Protein AF-A0A9C7V1U7-F1 (afdb_monomer)

Radius of gyration: 25.75 Å; Cα contacts (8 Å, |Δi|>4): 82; chains: 1; bounding box: 47×59×79 Å

InterPro domains:
  IPR006842 Transposase (putative), YhgA-like [PF04754] (19-57)
  IPR010106 Recombination-promoting nuclease RpnA [TIGR01784] (3-147)
  IPR051699 Rpn/YhgA-like nuclease [PTHR34611] (17-148)

pLDDT: mean 78.49, std 13.1, range [37.12, 94.0]

Solvent-accessible surface area (backbone atoms only — not comparable to full-atom values): 8966 Å² total; per-residue (Å²): 142,81,89,80,80,76,80,77,72,78,76,79,78,58,70,70,60,56,54,52,52,55,49,52,52,53,52,56,52,33,72,74,68,59,49,65,67,81,42,40,69,58,51,47,50,46,55,72,77,64,64,86,52,66,69,60,55,48,53,50,50,53,48,46,61,75,74,37,59,62,90,52,45,63,58,43,54,50,54,38,31,68,76,38,62,94,47,26,68,63,52,51,54,50,53,50,51,51,52,51,51,52,51,51,50,52,52,53,51,50,50,52,49,50,54,51,52,49,40,51,52,49,44,53,52,40,47,75,71,68,47,54,66,74,58,41,34,69,74,57,69,48,54,70,65,63,54,57,77,66,55,132

Mean predicted aligned error: 11.74 Å

Sequence (152 aa):
MRYRRTYLSPAPLRKDSISRIALLELMQKHIRDRDLMGLVDRLVTLLITGTDNDSQLHTLFNYLVQYGDAPRFSDFIHDVARRVPHHKEKLMTIAERLRQEGHNTGLQEGRQKGTKEEALRIARMMLKSGIECDKVLVITGLSLDEIMANSP

Secondary structure (DSSP, 8-state):
--------PPPPPPHHHHHHHHHHHHHHHHHHH--SGGGHHHHHHHHHHH---HHHHHHHHHHHHHHS-HHHHHHHHHHHHHH-GGGHHHHHHHHHHHHHHHHHHHHHHHHHHHHHHHHHHHHHHHHHTT--HHHHHHHH---HHHHHTT--

Nearest PDB structures (foldseek):
  5lfl-assembly6_F  TM=3.281E-01  e=2.285E+00  Solidesulfovibrio magneticus RS-1
  5lfm-assembly6_F  TM=3.324E-01  e=2.285E+00  Solidesulfovibrio magneticus RS-1
  3ks2-assembly1_A  TM=3.778E-01  e=4.521E+00  Shigella flexneri
  3rkv-assembly1_A  TM=3.378E-01  e=3.477E+00  Caenorhabditis elegans

Organism: Citrobacter amalonaticus (NCBI:txid35703)

Structure (mmCIF, N/CA/C/O backbone):
data_AF-A0A9C7V1U7-F1
#
_entry.id   AF-A0A9C7V1U7-F1
#
loop_
_atom_site.group_PDB
_atom_site.id
_atom_site.type_symbol
_atom_site.label_atom_id
_atom_site.label_alt_id
_atom_site.label_comp_id
_atom_site.label_asym_id
_atom_site.label_entity_id
_atom_site.label_seq_id
_atom_site.pdbx_PDB_ins_code
_atom_site.Cartn_x
_atom_site.Cartn_y
_atom_site.Cartn_z
_atom_site.occupancy
_atom_site.B_iso_or_equiv
_atom_site.auth_seq_id
_atom_site.auth_comp_id
_atom_site.auth_asym_id
_atom_site.auth_atom_id
_atom_site.pdbx_PDB_model_num
ATOM 1 N N . MET A 1 1 ? 9.319 49.025 -44.492 1.00 42.09 1 MET A N 1
ATOM 2 C CA . MET A 1 1 ? 8.495 47.976 -43.850 1.00 42.09 1 MET A CA 1
ATOM 3 C C . MET A 1 1 ? 9.053 46.598 -44.205 1.00 42.09 1 MET A C 1
ATOM 5 O O . MET A 1 1 ? 8.990 46.218 -45.363 1.00 42.09 1 MET A O 1
ATOM 9 N N . ARG A 1 2 ? 9.643 45.864 -43.251 1.00 39.34 2 ARG A N 1
ATOM 10 C CA . ARG A 1 2 ? 9.938 44.423 -43.383 1.00 39.34 2 ARG A CA 1
ATOM 11 C C . ARG A 1 2 ? 9.553 43.748 -42.069 1.00 39.34 2 ARG A C 1
ATOM 13 O O . ARG A 1 2 ? 10.206 43.972 -41.056 1.00 39.34 2 ARG A O 1
ATOM 20 N N . TYR A 1 3 ? 8.482 42.961 -42.089 1.00 37.12 3 TYR A N 1
ATOM 21 C CA . TYR A 1 3 ? 8.086 42.123 -40.961 1.00 37.12 3 TYR A CA 1
ATOM 22 C C . TYR A 1 3 ? 9.085 40.968 -40.830 1.00 37.12 3 TYR A C 1
ATOM 24 O O . TYR A 1 3 ? 9.111 40.061 -41.659 1.00 37.12 3 TYR A O 1
ATOM 32 N N . ARG A 1 4 ? 9.928 41.001 -39.792 1.00 44.34 4 ARG A N 1
ATOM 33 C CA . ARG A 1 4 ? 10.729 39.844 -39.380 1.00 44.34 4 ARG A CA 1
ATOM 34 C C . ARG A 1 4 ? 9.827 38.966 -38.515 1.00 44.34 4 ARG A C 1
ATOM 36 O O . ARG A 1 4 ? 9.562 39.287 -37.363 1.00 44.34 4 ARG A O 1
ATOM 43 N N . ARG A 1 5 ? 9.317 37.882 -39.095 1.00 49.22 5 ARG A N 1
ATOM 44 C CA . ARG A 1 5 ? 8.615 36.823 -38.366 1.00 49.22 5 ARG A CA 1
ATOM 45 C C . ARG A 1 5 ? 9.669 36.060 -37.563 1.00 49.22 5 ARG A C 1
ATOM 47 O O . ARG A 1 5 ? 10.417 35.263 -38.121 1.00 49.22 5 ARG A O 1
ATOM 54 N N . THR A 1 6 ? 9.808 36.381 -36.282 1.00 52.22 6 THR A N 1
ATOM 55 C CA . THR A 1 6 ? 10.613 35.597 -35.347 1.00 52.22 6 THR A CA 1
ATOM 56 C C . THR A 1 6 ? 9.905 34.267 -35.126 1.00 52.22 6 THR A C 1
ATOM 58 O O . THR A 1 6 ? 8.822 34.209 -34.549 1.00 52.22 6 THR A O 1
ATOM 61 N N . TYR A 1 7 ? 10.499 33.188 -35.632 1.00 45.41 7 TYR A N 1
ATOM 62 C CA . TYR A 1 7 ? 10.132 31.844 -35.214 1.00 45.41 7 TYR A CA 1
ATOM 63 C C . TYR A 1 7 ? 10.525 31.710 -33.743 1.00 45.41 7 TYR A C 1
ATOM 65 O O . TYR A 1 7 ? 11.705 31.654 -33.404 1.00 45.41 7 TYR A O 1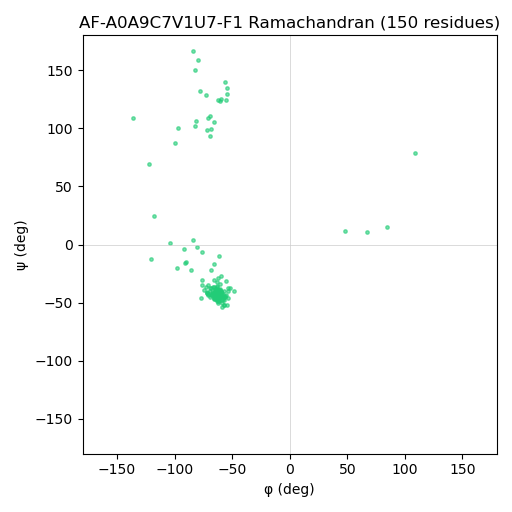
ATOM 73 N N . LEU A 1 8 ? 9.525 31.733 -32.867 1.00 48.19 8 LEU A N 1
ATOM 74 C CA . LEU A 1 8 ? 9.674 31.314 -31.484 1.00 48.19 8 LEU A CA 1
ATOM 75 C C . LEU A 1 8 ? 9.898 29.796 -31.521 1.00 48.19 8 LEU A C 1
ATOM 77 O O . LEU A 1 8 ? 8.948 29.040 -31.720 1.00 48.19 8 LEU A O 1
ATOM 81 N N . SER A 1 9 ? 11.152 29.347 -31.413 1.00 45.31 9 SER A N 1
ATOM 82 C CA . SER A 1 9 ? 11.439 27.930 -31.170 1.00 45.31 9 SER A CA 1
ATOM 83 C C . SER A 1 9 ? 10.667 27.488 -29.923 1.00 45.31 9 SER A C 1
ATOM 85 O O . SER A 1 9 ? 10.763 28.176 -28.901 1.00 45.31 9 SER A O 1
ATOM 87 N N . PRO A 1 10 ? 9.906 26.379 -29.962 1.00 50.72 10 PRO A N 1
ATOM 88 C CA . PRO A 1 10 ? 9.269 25.864 -28.761 1.00 50.72 10 PRO A CA 1
ATOM 89 C C . PRO A 1 10 ? 10.362 25.532 -27.741 1.00 50.72 10 PRO A C 1
ATOM 91 O O . PRO A 1 10 ? 11.318 24.817 -28.049 1.00 50.72 10 PRO A O 1
ATOM 94 N N . ALA A 1 11 ? 10.248 26.107 -26.542 1.00 57.00 11 ALA A N 1
ATOM 95 C CA . ALA A 1 11 ? 11.149 25.815 -25.436 1.00 57.00 11 ALA A CA 1
ATOM 96 C C . ALA A 1 11 ? 11.177 24.292 -25.196 1.00 57.00 11 ALA A C 1
ATOM 98 O O . ALA A 1 11 ? 10.109 23.670 -25.200 1.00 57.00 11 ALA A O 1
ATOM 99 N N . PRO A 1 12 ? 12.356 23.670 -25.005 1.00 57.03 12 PRO A N 1
ATOM 100 C CA . PRO A 1 12 ? 12.429 22.238 -24.768 1.00 57.03 12 PRO A CA 1
ATOM 101 C C . PRO A 1 12 ? 11.647 21.908 -23.497 1.00 57.03 12 PRO A C 1
ATOM 103 O O . PRO A 1 12 ? 11.900 22.469 -22.428 1.00 57.03 12 PRO A O 1
ATOM 106 N N . LEU A 1 13 ? 10.668 21.011 -23.630 1.00 59.47 13 LEU A N 1
ATOM 107 C CA . LEU A 1 13 ? 9.942 20.466 -22.492 1.00 59.47 13 LEU A CA 1
ATOM 108 C C . LEU A 1 13 ? 10.959 19.870 -21.518 1.00 59.47 13 LEU A C 1
ATOM 110 O O . LEU A 1 13 ? 11.803 19.051 -21.885 1.00 59.47 13 LEU A O 1
ATOM 114 N N . ARG A 1 14 ? 10.893 20.339 -20.277 1.00 65.50 14 ARG A N 1
ATOM 115 C CA . ARG A 1 14 ? 11.816 19.977 -19.208 1.00 65.50 14 ARG A CA 1
ATOM 116 C C . ARG A 1 14 ? 11.683 18.458 -18.947 1.00 65.50 14 ARG A C 1
ATOM 118 O O . ARG A 1 14 ? 10.570 17.958 -18.768 1.00 65.50 14 ARG A O 1
ATOM 125 N N . LYS A 1 15 ? 12.792 17.706 -19.030 1.00 61.38 15 LYS A N 1
ATOM 126 C CA . LYS A 1 15 ? 12.835 16.220 -19.051 1.00 61.38 15 LYS A CA 1
ATOM 127 C C . LYS A 1 15 ? 12.131 15.577 -17.838 1.00 61.38 15 LYS A C 1
ATOM 129 O O . LYS A 1 15 ? 11.494 14.535 -17.954 1.00 61.38 15 LYS A O 1
ATOM 134 N N . ASP A 1 16 ? 12.159 16.265 -16.704 1.00 60.47 16 ASP A N 1
ATOM 135 C CA . ASP A 1 16 ? 11.466 15.971 -15.446 1.00 60.47 16 ASP A CA 1
ATOM 136 C C . ASP A 1 16 ? 9.932 15.934 -15.560 1.00 60.47 16 ASP A C 1
ATOM 138 O O . ASP A 1 16 ? 9.279 15.131 -14.888 1.00 60.47 16 ASP A O 1
ATOM 142 N N . SER A 1 17 ? 9.343 16.764 -16.425 1.00 63.75 17 SER A N 1
ATOM 143 C CA . SER A 1 17 ? 7.889 16.799 -16.633 1.00 63.75 17 SER A CA 1
ATOM 144 C C . SER A 1 17 ? 7.399 15.566 -17.396 1.00 63.75 17 SER A C 1
ATOM 146 O O . SER A 1 17 ? 6.347 15.016 -17.075 1.00 63.75 17 SER A O 1
ATOM 148 N N . ILE A 1 18 ? 8.191 15.084 -18.356 1.00 66.94 18 ILE A N 1
ATOM 149 C CA . ILE A 1 18 ? 7.876 13.892 -19.156 1.00 66.94 18 ILE A CA 1
ATOM 150 C C . ILE A 1 18 ? 7.954 12.634 -18.282 1.00 66.94 18 ILE A C 1
ATOM 152 O O . ILE A 1 18 ? 7.027 11.823 -18.291 1.00 66.94 18 ILE A O 1
ATOM 156 N N . SER A 1 19 ? 8.998 12.509 -17.455 1.00 70.25 19 SER A N 1
ATOM 157 C CA . SER A 1 19 ? 9.154 11.384 -16.521 1.00 70.25 19 SER A CA 1
ATOM 158 C C . SER A 1 19 ? 8.013 11.305 -15.506 1.00 70.25 19 SER A C 1
ATOM 160 O O . SER A 1 19 ? 7.512 10.220 -15.212 1.00 70.25 19 SER A O 1
ATOM 162 N N . ARG A 1 20 ? 7.536 12.455 -15.012 1.00 73.12 20 ARG A N 1
ATOM 163 C CA . ARG A 1 20 ? 6.394 12.515 -14.091 1.00 73.12 20 ARG A CA 1
ATOM 164 C C . ARG A 1 20 ? 5.093 12.046 -14.745 1.00 73.12 20 ARG A C 1
ATOM 166 O O . ARG A 1 20 ? 4.332 11.316 -14.117 1.00 73.12 20 ARG A O 1
ATOM 173 N N . ILE A 1 21 ? 4.839 12.452 -15.989 1.00 79.25 21 ILE A N 1
ATOM 174 C CA . ILE A 1 21 ? 3.646 12.031 -16.739 1.00 79.25 21 ILE A CA 1
ATOM 175 C C . ILE A 1 21 ? 3.690 10.523 -16.997 1.00 79.25 21 ILE A C 1
ATOM 177 O O . ILE A 1 21 ? 2.708 9.833 -16.734 1.00 79.25 21 ILE A O 1
ATOM 181 N N . ALA A 1 22 ? 4.837 9.995 -17.428 1.00 78.94 22 ALA A N 1
ATOM 182 C CA . ALA A 1 22 ? 4.990 8.566 -17.678 1.00 78.94 22 ALA A CA 1
ATOM 183 C C . ALA A 1 22 ? 4.824 7.721 -16.404 1.00 78.94 22 ALA A C 1
ATOM 185 O O . ALA A 1 22 ? 4.244 6.636 -16.451 1.00 78.94 22 ALA A O 1
ATOM 186 N N . LEU A 1 23 ? 5.286 8.236 -15.260 1.00 76.69 23 LEU A N 1
ATOM 187 C CA . LEU A 1 23 ? 5.090 7.608 -13.959 1.00 76.69 23 LEU A CA 1
ATOM 188 C C . LEU A 1 23 ? 3.607 7.556 -13.561 1.00 76.69 23 LEU A C 1
ATOM 190 O O . LEU A 1 23 ? 3.112 6.510 -13.145 1.00 76.69 23 LEU A O 1
ATOM 194 N N . LEU A 1 24 ? 2.889 8.669 -13.714 1.00 76.69 24 LEU A N 1
ATOM 195 C CA . LEU A 1 24 ? 1.457 8.720 -13.421 1.00 76.69 24 LEU A CA 1
ATOM 196 C C . LEU A 1 24 ? 0.665 7.777 -14.323 1.00 76.69 24 LEU A C 1
ATOM 198 O O . LEU A 1 24 ? -0.232 7.086 -13.850 1.00 76.69 24 LEU A O 1
ATOM 202 N N . GLU A 1 25 ? 1.018 7.705 -15.603 1.00 81.12 25 GLU A N 1
ATOM 203 C CA . GLU A 1 25 ? 0.385 6.779 -16.537 1.00 81.12 25 GLU A CA 1
ATOM 204 C C . GLU A 1 25 ? 0.642 5.314 -16.146 1.00 81.12 25 GLU A C 1
ATOM 206 O O . GLU A 1 25 ? -0.259 4.478 -16.212 1.00 81.12 25 GLU A O 1
ATOM 211 N N . LEU A 1 26 ? 1.858 5.007 -15.682 1.00 80.31 26 LEU A N 1
ATOM 212 C CA . LEU A 1 26 ? 2.226 3.686 -15.176 1.00 80.31 26 LEU A CA 1
ATOM 213 C C . LEU A 1 26 ? 1.385 3.309 -13.945 1.00 80.31 26 LEU A C 1
ATOM 215 O O . LEU A 1 26 ? 0.819 2.216 -13.909 1.00 80.31 26 LEU A O 1
ATOM 219 N N . MET A 1 27 ? 1.234 4.224 -12.983 1.00 78.00 27 MET A N 1
ATOM 220 C CA . MET A 1 27 ? 0.392 4.016 -11.798 1.00 78.00 27 MET A CA 1
ATOM 221 C C . MET A 1 27 ? -1.085 3.838 -12.174 1.00 78.00 27 MET A C 1
ATOM 223 O O . MET A 1 27 ? -1.731 2.899 -11.720 1.00 78.00 27 MET A O 1
ATOM 227 N N . GLN A 1 28 ? -1.623 4.700 -13.039 1.00 75.25 28 GLN A N 1
ATOM 228 C CA . GLN A 1 28 ? -3.028 4.647 -13.456 1.00 75.25 28 GLN A CA 1
ATOM 229 C C . GLN A 1 28 ? -3.373 3.361 -14.212 1.00 75.25 28 GLN A C 1
ATOM 231 O O . GLN A 1 28 ? -4.448 2.799 -14.000 1.00 75.25 28 GLN A O 1
ATOM 236 N N . LYS A 1 29 ? -2.467 2.863 -15.062 1.00 77.19 29 LYS A N 1
ATOM 237 C CA . LYS A 1 29 ? -2.648 1.571 -15.733 1.00 77.19 29 LYS A CA 1
ATOM 238 C C . LYS A 1 29 ? -2.680 0.422 -14.721 1.00 77.19 29 LYS A C 1
ATOM 240 O O . LYS A 1 29 ? -3.550 -0.440 -14.805 1.00 77.19 29 LYS A O 1
ATOM 245 N N . HIS A 1 30 ? -1.795 0.452 -13.724 1.00 75.25 30 HIS A N 1
ATOM 246 C CA . HIS A 1 30 ? -1.781 -0.558 -12.668 1.00 75.25 30 HIS A CA 1
ATOM 247 C C . HIS A 1 30 ? -3.057 -0.561 -11.818 1.00 75.25 30 HIS A C 1
ATOM 249 O O . HIS A 1 30 ? -3.534 -1.634 -11.474 1.00 75.25 30 HIS A O 1
ATOM 255 N N . ILE A 1 31 ? -3.662 0.599 -11.527 1.00 70.19 31 ILE A N 1
ATOM 256 C CA . ILE A 1 31 ? -4.951 0.658 -10.803 1.00 70.19 31 ILE A CA 1
ATOM 257 C C . ILE A 1 31 ? -6.014 -0.201 -11.492 1.00 70.19 31 ILE A C 1
ATOM 259 O O . ILE A 1 31 ? -6.811 -0.858 -10.821 1.00 70.19 31 ILE A O 1
ATOM 263 N N . ARG A 1 32 ? -6.037 -0.175 -12.829 1.00 68.69 32 ARG A N 1
ATOM 264 C CA . ARG A 1 32 ? -7.051 -0.849 -13.639 1.00 68.69 32 ARG A CA 1
ATOM 265 C C . ARG A 1 32 ? -6.812 -2.352 -13.741 1.00 68.69 32 ARG A C 1
ATOM 267 O O . ARG A 1 32 ? -7.753 -3.114 -13.554 1.00 68.69 32 ARG A O 1
ATOM 274 N N . ASP A 1 33 ? -5.573 -2.755 -14.006 1.00 70.62 33 ASP A N 1
ATOM 275 C CA . ASP A 1 33 ? -5.258 -4.152 -14.328 1.00 70.62 33 ASP A CA 1
ATOM 276 C C . ASP A 1 33 ? -4.744 -4.939 -13.108 1.00 70.62 33 ASP A C 1
ATOM 278 O O . ASP A 1 33 ? -4.760 -6.166 -13.113 1.00 70.62 33 ASP A O 1
ATOM 282 N N . ARG A 1 34 ? -4.251 -4.239 -12.072 1.00 72.12 34 ARG A N 1
ATOM 283 C CA . ARG A 1 34 ? -3.526 -4.757 -10.890 1.00 72.12 34 ARG A CA 1
ATOM 284 C C . ARG A 1 34 ? -2.388 -5.735 -11.198 1.00 72.12 34 ARG A C 1
ATOM 286 O O . ARG A 1 34 ? -1.825 -6.339 -10.289 1.00 72.12 34 ARG A O 1
ATOM 293 N N . ASP A 1 35 ? -1.985 -5.858 -12.459 1.00 77.56 35 ASP A N 1
ATOM 294 C CA . ASP A 1 35 ? -0.860 -6.693 -12.841 1.00 77.56 35 ASP A CA 1
ATOM 295 C C . ASP A 1 35 ? 0.447 -5.941 -12.604 1.00 77.56 35 ASP A C 1
ATOM 297 O O . ASP A 1 35 ? 0.795 -4.989 -13.306 1.00 77.56 35 ASP A O 1
ATOM 301 N N . LEU A 1 36 ? 1.157 -6.359 -11.560 1.00 77.31 36 LEU A N 1
ATOM 302 C CA . LEU A 1 36 ? 2.443 -5.792 -11.181 1.00 77.31 36 LEU A CA 1
ATOM 303 C C . LEU A 1 36 ? 3.547 -6.176 -12.178 1.00 77.31 36 LEU A C 1
ATOM 305 O O . LEU A 1 36 ? 4.419 -5.363 -12.480 1.00 77.31 36 LEU A O 1
ATOM 309 N N . MET A 1 37 ? 3.496 -7.387 -12.739 1.00 83.00 37 MET A N 1
ATOM 310 C CA . MET A 1 37 ? 4.559 -7.870 -13.626 1.00 83.00 37 MET A CA 1
ATOM 311 C C . MET A 1 37 ? 4.491 -7.239 -15.016 1.00 83.00 37 MET A C 1
ATOM 313 O O . MET A 1 37 ? 5.536 -6.957 -15.602 1.00 83.00 37 MET A O 1
ATOM 317 N N . GLY A 1 38 ? 3.296 -6.888 -15.497 1.00 80.38 38 GLY A N 1
ATOM 318 C CA . GLY A 1 38 ? 3.110 -6.087 -16.709 1.00 80.38 38 GLY A CA 1
ATOM 319 C C . GLY A 1 38 ? 3.720 -4.677 -16.652 1.00 80.38 38 GLY A C 1
ATOM 320 O O . GLY A 1 38 ? 3.801 -4.003 -17.680 1.00 80.38 38 GLY A O 1
ATOM 321 N N . LEU A 1 39 ? 4.180 -4.212 -15.482 1.00 81.38 39 LEU A N 1
ATOM 322 C CA . LEU A 1 39 ? 4.862 -2.921 -15.334 1.00 81.38 39 LEU A CA 1
ATOM 323 C C . LEU A 1 39 ? 6.384 -3.003 -15.499 1.00 81.38 39 LEU A C 1
ATOM 325 O O . LEU A 1 39 ? 7.014 -1.959 -15.679 1.00 81.38 39 LEU A O 1
ATOM 329 N N . VAL A 1 40 ? 6.980 -4.202 -15.443 1.00 83.88 40 VAL A N 1
ATOM 330 C CA . VAL A 1 40 ? 8.444 -4.382 -15.424 1.0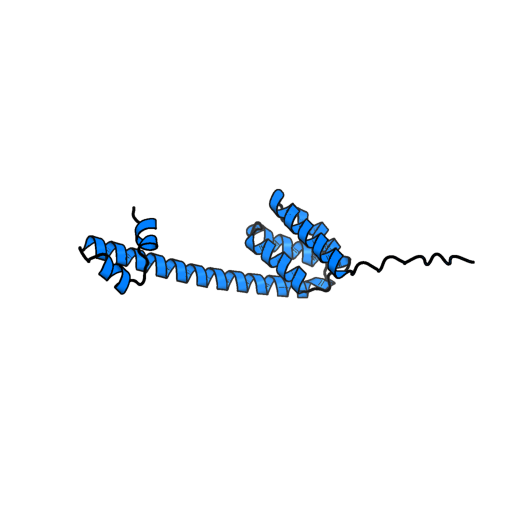0 83.88 40 VAL A CA 1
ATOM 331 C C . VAL A 1 40 ? 9.093 -3.742 -16.650 1.00 83.88 40 VAL A C 1
ATOM 333 O O . VAL A 1 40 ? 9.986 -2.910 -16.503 1.00 83.88 40 VAL A O 1
ATOM 336 N N . ASP A 1 41 ? 8.614 -4.064 -17.854 1.00 84.38 41 ASP A N 1
ATOM 337 C CA . ASP A 1 41 ? 9.185 -3.560 -19.114 1.00 84.38 41 ASP A CA 1
ATOM 338 C C . ASP A 1 41 ? 9.143 -2.031 -19.192 1.00 84.38 41 ASP A C 1
ATOM 340 O O . ASP A 1 41 ? 10.094 -1.369 -19.625 1.00 84.38 41 ASP A O 1
ATOM 344 N N . ARG A 1 42 ? 8.036 -1.450 -18.723 1.00 79.50 42 ARG A N 1
ATOM 345 C CA . ARG A 1 42 ? 7.815 -0.008 -18.756 1.00 79.50 42 ARG A CA 1
ATOM 346 C C . ARG A 1 42 ? 8.699 0.716 -17.748 1.00 79.50 42 ARG A C 1
ATOM 348 O O . ARG A 1 42 ? 9.282 1.745 -18.084 1.00 79.50 42 ARG A O 1
ATOM 355 N N . LEU A 1 43 ? 8.841 0.167 -16.542 1.00 80.81 43 LEU A N 1
ATOM 356 C CA . LEU A 1 43 ? 9.725 0.724 -15.525 1.00 80.81 43 LEU A CA 1
ATOM 357 C C . LEU A 1 43 ? 11.199 0.619 -15.938 1.00 80.81 43 LEU A C 1
ATOM 359 O O . LEU A 1 43 ? 11.936 1.590 -15.800 1.00 80.81 43 LEU A O 1
ATOM 363 N N . VAL A 1 44 ? 11.618 -0.512 -16.510 1.00 84.56 44 VAL A N 1
ATOM 364 C CA . VAL A 1 44 ? 12.969 -0.691 -17.069 1.00 84.56 44 VAL A CA 1
ATOM 365 C C . VAL A 1 44 ? 13.254 0.359 -18.143 1.00 84.56 44 VAL A C 1
ATOM 367 O O . VAL A 1 44 ? 14.297 1.007 -18.106 1.00 84.56 44 VAL A O 1
ATOM 370 N N . THR A 1 45 ? 12.303 0.593 -19.050 1.00 83.75 45 THR A N 1
ATOM 371 C CA . THR A 1 45 ? 12.429 1.622 -20.092 1.00 83.75 45 THR A CA 1
ATOM 372 C C . THR A 1 45 ? 12.599 3.019 -19.489 1.00 83.75 45 THR A C 1
ATOM 374 O O . THR A 1 45 ? 13.462 3.778 -19.930 1.00 83.75 45 THR A O 1
ATOM 377 N N . LEU A 1 46 ? 11.827 3.363 -18.454 1.00 80.00 46 LEU A N 1
ATOM 378 C CA . LEU A 1 46 ? 11.954 4.651 -17.763 1.00 80.00 46 LEU A CA 1
ATOM 379 C C . LEU A 1 46 ? 13.315 4.806 -17.077 1.00 80.00 46 LEU A C 1
ATOM 381 O O . LEU A 1 46 ? 13.966 5.837 -17.229 1.00 80.00 46 LEU A O 1
ATOM 385 N N . LEU A 1 47 ? 13.778 3.761 -16.393 1.00 79.06 47 LEU A N 1
ATOM 386 C CA . LEU A 1 47 ? 15.075 3.759 -15.720 1.00 79.06 47 LEU A CA 1
ATOM 387 C C . LEU A 1 47 ? 16.226 3.953 -16.720 1.00 79.06 47 LEU A C 1
ATOM 389 O O . LEU A 1 47 ? 17.105 4.776 -16.480 1.00 79.06 47 LEU A O 1
ATOM 393 N N . ILE A 1 48 ? 16.181 3.274 -17.873 1.00 80.19 48 ILE A N 1
ATOM 394 C CA . ILE A 1 48 ? 17.206 3.383 -18.928 1.00 80.19 48 ILE A CA 1
ATOM 395 C C . ILE A 1 48 ? 17.177 4.754 -19.622 1.00 80.19 48 ILE A C 1
ATOM 397 O O . ILE A 1 48 ? 18.227 5.317 -19.924 1.00 80.19 48 ILE A O 1
ATOM 401 N N . THR A 1 49 ? 15.990 5.312 -19.886 1.00 76.19 49 THR A N 1
ATOM 402 C CA . THR A 1 49 ? 15.834 6.598 -20.607 1.00 76.19 49 THR A CA 1
ATOM 403 C C . THR A 1 49 ? 16.159 7.834 -19.748 1.00 76.19 49 THR A C 1
ATOM 405 O O . THR A 1 49 ? 16.302 8.953 -20.263 1.00 76.19 49 THR A O 1
ATOM 408 N N . GLY A 1 50 ? 16.397 7.621 -18.452 1.00 65.25 50 GLY A N 1
ATOM 409 C CA . GLY A 1 50 ? 16.976 8.591 -17.531 1.00 65.25 50 GLY A CA 1
ATOM 410 C C . GLY A 1 50 ? 15.960 9.124 -16.534 1.00 65.25 50 GLY A C 1
ATOM 411 O O . GLY A 1 50 ? 15.471 10.244 -16.680 1.00 65.25 50 GLY A O 1
ATOM 412 N N . THR A 1 51 ? 15.682 8.324 -15.504 1.00 59.19 51 THR A N 1
ATOM 413 C CA . THR A 1 51 ? 15.087 8.790 -14.246 1.00 59.19 51 THR A CA 1
ATOM 414 C C . THR A 1 51 ? 16.185 8.949 -13.199 1.00 59.19 51 THR A C 1
ATOM 416 O O . THR A 1 51 ? 16.484 8.049 -12.414 1.00 59.19 51 THR A O 1
ATOM 419 N N . ASP A 1 52 ? 16.800 10.117 -13.187 1.00 61.25 52 ASP A N 1
ATOM 420 C CA . ASP A 1 52 ? 17.793 10.541 -12.205 1.00 61.25 52 ASP A CA 1
ATOM 421 C C . ASP A 1 52 ? 17.151 11.038 -10.892 1.00 61.25 52 ASP A C 1
ATOM 423 O O . ASP A 1 52 ? 17.857 11.318 -9.929 1.00 61.25 52 ASP A O 1
ATOM 427 N N . ASN A 1 53 ? 15.814 11.067 -10.798 1.00 68.19 53 ASN A N 1
ATOM 428 C CA . ASN A 1 53 ? 15.102 11.564 -9.620 1.00 68.19 53 ASN A CA 1
ATOM 429 C C . ASN A 1 53 ? 14.665 10.451 -8.645 1.00 68.19 53 ASN A C 1
ATOM 431 O O . ASN A 1 53 ? 13.624 9.811 -8.812 1.00 68.19 53 ASN A O 1
ATOM 435 N N . ASP A 1 54 ? 15.437 10.285 -7.573 1.00 69.69 54 ASP A N 1
ATOM 436 C CA . ASP A 1 54 ? 15.218 9.341 -6.467 1.00 69.69 54 ASP A CA 1
ATOM 437 C C . ASP A 1 54 ? 13.832 9.474 -5.836 1.00 69.69 54 ASP A C 1
ATOM 439 O O . ASP A 1 54 ? 13.214 8.468 -5.493 1.00 69.69 54 ASP A O 1
ATOM 443 N N . SER A 1 55 ? 13.316 10.701 -5.719 1.00 71.44 55 SER A N 1
ATOM 444 C CA . SER A 1 55 ?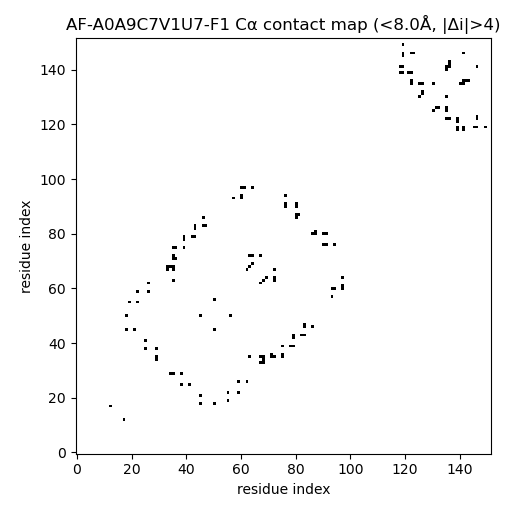 12.006 10.949 -5.108 1.00 71.44 55 SER A CA 1
ATOM 445 C C . SER A 1 55 ? 10.862 10.351 -5.928 1.00 71.44 55 SER A C 1
ATOM 447 O O . SER A 1 55 ? 9.928 9.795 -5.361 1.00 71.44 55 SER A O 1
ATOM 449 N N . GLN A 1 56 ? 10.958 10.388 -7.261 1.00 72.19 56 GLN A N 1
ATOM 450 C CA . GLN A 1 56 ? 9.933 9.841 -8.153 1.00 72.19 56 GLN A CA 1
ATOM 451 C C . GLN A 1 56 ? 9.918 8.314 -8.117 1.00 72.19 56 GLN A C 1
ATOM 453 O O . GLN A 1 56 ? 8.846 7.715 -8.041 1.00 72.19 56 GLN A O 1
ATOM 458 N N . LEU A 1 57 ? 11.098 7.686 -8.116 1.00 75.94 57 LEU A N 1
ATOM 459 C CA . LEU A 1 57 ? 11.212 6.239 -7.936 1.00 75.94 57 LEU A CA 1
ATOM 460 C C . LEU A 1 57 ? 10.692 5.828 -6.559 1.00 75.94 57 LEU A C 1
ATOM 462 O O . LEU A 1 57 ? 9.897 4.900 -6.463 1.00 75.94 57 LEU A O 1
ATOM 466 N N . HIS A 1 58 ? 11.064 6.559 -5.508 1.00 77.12 58 HIS A N 1
ATOM 467 C CA . HIS A 1 58 ? 10.563 6.309 -4.163 1.00 77.12 58 HIS A CA 1
ATOM 468 C C . HIS A 1 58 ? 9.033 6.376 -4.101 1.00 77.12 58 HIS A C 1
ATOM 470 O O . HIS A 1 58 ? 8.417 5.453 -3.584 1.00 77.12 58 HIS A O 1
ATOM 476 N N . THR A 1 59 ? 8.405 7.413 -4.672 1.00 78.31 59 THR A N 1
ATOM 477 C CA . THR A 1 59 ? 6.939 7.539 -4.740 1.00 78.31 59 THR A CA 1
ATOM 478 C C . THR A 1 59 ? 6.292 6.403 -5.528 1.00 78.31 59 THR A C 1
ATOM 480 O O . THR A 1 59 ? 5.277 5.872 -5.080 1.00 78.31 59 THR A O 1
ATOM 483 N N . LEU A 1 60 ? 6.873 5.998 -6.664 1.00 76.62 60 LEU A N 1
ATOM 484 C CA . LEU A 1 60 ? 6.376 4.857 -7.434 1.00 76.62 60 LEU A CA 1
ATOM 485 C C . LEU A 1 60 ? 6.368 3.588 -6.589 1.00 76.62 60 LEU A C 1
ATOM 487 O O . LEU A 1 60 ? 5.354 2.905 -6.495 1.00 76.62 60 LEU A O 1
ATOM 491 N N . PHE A 1 61 ? 7.508 3.258 -5.992 1.00 77.06 61 PHE A N 1
ATOM 492 C CA . PHE A 1 61 ? 7.632 2.021 -5.246 1.00 77.06 61 PHE A CA 1
ATOM 493 C C . PHE A 1 61 ? 6.783 2.046 -3.974 1.00 77.06 61 PHE A C 1
ATOM 495 O O . PHE A 1 61 ? 6.142 1.045 -3.683 1.00 77.06 61 PHE A O 1
ATOM 502 N N . ASN A 1 62 ? 6.681 3.187 -3.283 1.00 77.06 62 ASN A N 1
ATOM 503 C CA . ASN A 1 62 ? 5.755 3.348 -2.158 1.00 77.06 62 ASN A CA 1
ATOM 504 C C . ASN A 1 62 ? 4.310 3.049 -2.567 1.00 77.06 62 ASN A C 1
ATOM 506 O O . ASN A 1 62 ? 3.597 2.319 -1.883 1.00 77.06 62 ASN A O 1
ATOM 510 N N . TYR A 1 63 ? 3.895 3.559 -3.724 1.00 77.31 63 TYR A N 1
ATOM 511 C CA . TYR A 1 63 ? 2.584 3.265 -4.277 1.00 77.31 63 TYR A CA 1
ATOM 512 C C . TYR A 1 63 ? 2.409 1.773 -4.616 1.00 77.31 63 TYR A C 1
ATOM 514 O O . TYR A 1 63 ? 1.396 1.180 -4.259 1.00 77.31 63 TYR A O 1
ATOM 522 N N . LEU A 1 64 ? 3.398 1.139 -5.252 1.00 72.81 64 LEU A N 1
ATOM 523 C CA . LEU A 1 64 ? 3.337 -0.291 -5.580 1.00 72.81 64 LEU A CA 1
ATOM 524 C C . LEU A 1 64 ? 3.343 -1.191 -4.335 1.00 72.81 64 LEU A C 1
ATOM 526 O O . LEU A 1 64 ? 2.733 -2.250 -4.368 1.00 72.81 64 LEU A O 1
ATOM 530 N N . VAL A 1 65 ? 3.985 -0.787 -3.237 1.00 69.94 65 VAL A N 1
ATOM 531 C CA . VAL A 1 65 ? 3.935 -1.524 -1.962 1.00 69.94 65 VAL A CA 1
ATOM 532 C C . VAL A 1 65 ? 2.565 -1.391 -1.296 1.00 69.94 65 VAL A C 1
ATOM 534 O O . VAL A 1 65 ? 2.050 -2.369 -0.767 1.00 69.94 65 VAL A O 1
ATOM 537 N N . GLN A 1 66 ? 1.968 -0.197 -1.323 1.00 70.69 66 GLN A N 1
ATOM 538 C CA . GLN A 1 66 ? 0.685 0.066 -0.661 1.00 70.69 66 GLN A CA 1
ATOM 539 C C . GLN A 1 66 ? -0.519 -0.494 -1.429 1.00 70.69 66 GLN A C 1
ATOM 541 O O . GLN A 1 66 ? -1.498 -0.909 -0.813 1.00 70.69 66 GLN A O 1
ATOM 546 N N . TYR A 1 67 ? -0.465 -0.481 -2.763 1.00 68.75 67 TYR A N 1
ATOM 547 C CA . TYR A 1 67 ? -1.609 -0.811 -3.621 1.00 68.75 67 TYR A CA 1
ATOM 548 C C . TYR A 1 67 ? -1.364 -1.997 -4.557 1.00 68.75 67 TYR A C 1
ATOM 550 O O . TYR A 1 67 ? -2.315 -2.486 -5.171 1.00 68.75 67 TYR A O 1
ATOM 558 N N . GLY A 1 68 ? -0.116 -2.445 -4.693 1.00 65.56 68 GLY A N 1
ATOM 559 C CA . GLY A 1 68 ? 0.234 -3.612 -5.493 1.00 65.56 68 GLY A CA 1
ATOM 560 C C . GLY A 1 68 ? 0.066 -4.921 -4.728 1.00 65.56 68 GLY A C 1
ATOM 561 O O . GLY A 1 68 ? -0.083 -4.964 -3.508 1.00 65.56 68 GLY A O 1
ATOM 562 N N . ASP A 1 69 ? 0.093 -6.018 -5.478 1.00 66.88 69 ASP A N 1
ATOM 563 C CA . ASP A 1 69 ? 0.044 -7.376 -4.944 1.00 66.88 69 ASP A CA 1
ATOM 564 C C . ASP A 1 69 ? 1.356 -7.698 -4.202 1.00 66.88 69 ASP A C 1
ATOM 566 O O . ASP A 1 69 ? 2.353 -8.097 -4.812 1.00 66.88 69 ASP A O 1
ATOM 570 N N . ALA A 1 70 ? 1.375 -7.465 -2.883 1.00 62.78 70 ALA A N 1
ATOM 571 C CA . ALA A 1 70 ? 2.551 -7.606 -2.018 1.00 62.78 70 ALA A CA 1
ATOM 572 C C . ALA A 1 70 ? 3.331 -8.935 -2.189 1.00 62.78 70 ALA A C 1
ATOM 574 O O . ALA A 1 70 ? 4.563 -8.879 -2.234 1.00 62.78 70 ALA A O 1
ATOM 575 N N . PRO A 1 71 ? 2.685 -10.110 -2.365 1.00 67.31 71 PRO A N 1
ATOM 576 C CA . PRO A 1 71 ? 3.360 -11.361 -2.716 1.00 67.31 71 PRO A CA 1
ATOM 577 C C . PRO A 1 71 ? 4.296 -11.282 -3.931 1.00 67.31 71 PRO A C 1
ATOM 579 O O . PRO A 1 71 ? 5.360 -11.895 -3.917 1.00 67.31 71 PRO A O 1
ATOM 582 N N . ARG A 1 72 ? 3.939 -10.516 -4.970 1.00 75.38 72 ARG A N 1
ATOM 583 C CA . ARG A 1 72 ? 4.703 -10.421 -6.231 1.00 75.38 72 ARG A CA 1
ATOM 584 C C . ARG A 1 72 ? 5.730 -9.288 -6.225 1.00 75.38 72 ARG A C 1
ATOM 586 O O . ARG A 1 72 ? 6.488 -9.140 -7.182 1.00 75.38 72 ARG A O 1
ATOM 593 N N . PHE A 1 73 ? 5.777 -8.479 -5.165 1.00 76.81 73 PHE A N 1
ATOM 594 C CA . PHE A 1 73 ? 6.668 -7.321 -5.083 1.00 76.81 73 PHE A CA 1
ATOM 595 C C . PHE A 1 73 ? 8.150 -7.715 -5.081 1.00 76.81 73 PHE A C 1
ATOM 597 O O . PHE A 1 73 ? 8.963 -7.073 -5.745 1.00 76.81 73 PHE A O 1
ATOM 604 N N . SER A 1 74 ? 8.506 -8.795 -4.384 1.00 79.62 74 SER A N 1
ATOM 605 C CA . SER A 1 74 ? 9.883 -9.305 -4.355 1.00 79.62 74 SER A CA 1
ATOM 606 C C . SER A 1 74 ? 10.359 -9.739 -5.744 1.00 79.62 74 SER A C 1
ATOM 608 O O . SER A 1 74 ? 11.457 -9.362 -6.162 1.00 79.62 74 SER A O 1
ATOM 610 N N . ASP A 1 75 ? 9.511 -10.463 -6.478 1.00 85.06 75 ASP A N 1
ATOM 611 C CA . ASP A 1 75 ? 9.799 -10.909 -7.845 1.00 85.06 75 ASP A CA 1
ATOM 612 C C . ASP A 1 75 ? 9.917 -9.717 -8.79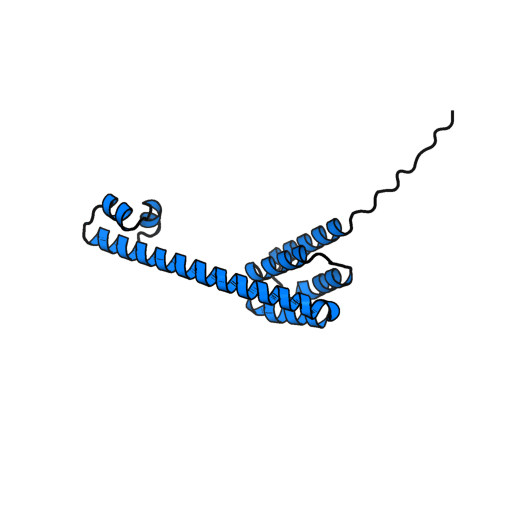8 1.00 85.06 75 ASP A C 1
ATOM 614 O O . ASP A 1 75 ? 10.864 -9.633 -9.581 1.00 85.06 75 ASP A O 1
ATOM 618 N N . PHE A 1 76 ? 9.015 -8.741 -8.665 1.00 84.88 76 PHE A N 1
ATOM 619 C CA . PHE A 1 76 ? 9.042 -7.493 -9.422 1.00 84.88 76 PHE A CA 1
ATOM 620 C C . PHE A 1 76 ? 10.359 -6.727 -9.234 1.00 84.88 76 PHE A C 1
ATOM 622 O O . PHE A 1 76 ? 11.024 -6.381 -10.211 1.00 84.88 76 PHE A O 1
ATOM 629 N N . ILE A 1 77 ? 10.771 -6.490 -7.983 1.00 84.06 77 ILE A N 1
ATOM 630 C CA . ILE A 1 77 ? 12.026 -5.792 -7.665 1.00 84.06 77 ILE A CA 1
ATOM 631 C C . ILE A 1 77 ? 13.223 -6.540 -8.243 1.00 84.06 77 ILE A C 1
ATOM 633 O O . ILE A 1 77 ? 14.124 -5.925 -8.822 1.00 84.06 77 ILE A O 1
ATOM 637 N N . HIS A 1 78 ? 13.234 -7.864 -8.100 1.00 86.75 78 HIS A N 1
ATOM 638 C CA . HIS A 1 78 ? 14.321 -8.689 -8.595 1.00 86.75 78 HIS A CA 1
ATOM 639 C C . HIS A 1 78 ? 14.422 -8.637 -10.128 1.00 86.75 78 HIS A C 1
ATOM 641 O O . HIS A 1 78 ? 15.521 -8.475 -10.665 1.00 86.75 78 HIS A O 1
ATOM 647 N N . ASP A 1 79 ? 13.295 -8.705 -10.837 1.00 88.56 79 ASP A N 1
ATOM 648 C CA . ASP A 1 79 ? 13.256 -8.643 -12.298 1.00 88.56 79 ASP A CA 1
ATOM 649 C C . ASP A 1 79 ? 13.660 -7.277 -12.851 1.00 88.56 79 ASP A C 1
ATOM 651 O O . ASP A 1 79 ? 14.425 -7.209 -13.819 1.00 88.56 79 ASP A O 1
ATOM 655 N N . VAL A 1 80 ? 13.221 -6.187 -12.219 1.00 86.88 80 VAL A N 1
ATOM 656 C CA . VAL A 1 80 ? 13.660 -4.836 -12.589 1.00 86.88 80 VAL A CA 1
ATOM 657 C C . VAL A 1 80 ? 15.171 -4.710 -12.370 1.00 86.88 80 VAL A C 1
ATOM 659 O O . VAL A 1 80 ? 15.900 -4.344 -13.291 1.00 86.88 80 VAL A O 1
ATOM 662 N N . ALA A 1 81 ? 15.678 -5.095 -11.195 1.00 87.75 81 ALA A N 1
ATOM 663 C CA . ALA A 1 81 ? 17.099 -4.994 -10.862 1.00 87.75 81 ALA A CA 1
ATOM 664 C C . ALA A 1 81 ? 18.008 -5.857 -11.755 1.00 87.75 81 ALA A C 1
ATOM 666 O O . ALA A 1 81 ? 19.140 -5.463 -12.043 1.00 87.75 81 ALA A O 1
ATOM 667 N N . ARG A 1 82 ? 17.522 -7.016 -12.217 1.00 90.38 82 ARG A N 1
ATOM 668 C CA . ARG A 1 82 ? 18.227 -7.885 -13.172 1.00 90.38 82 ARG A CA 1
ATOM 669 C 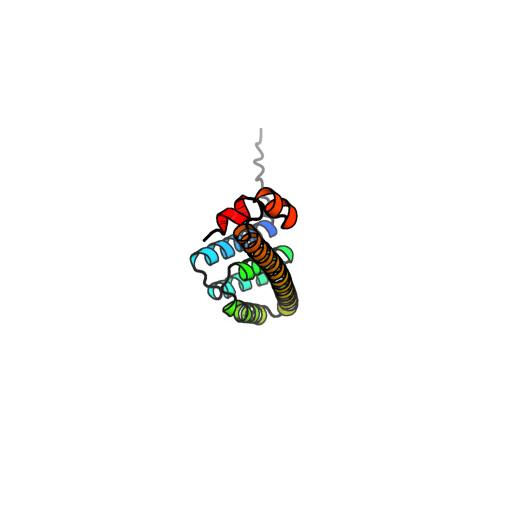C . ARG A 1 82 ? 18.416 -7.206 -14.530 1.00 90.38 82 ARG A C 1
ATOM 671 O O . ARG A 1 82 ? 19.465 -7.364 -15.147 1.00 90.38 82 ARG A O 1
ATOM 678 N N . ARG A 1 83 ? 17.411 -6.459 -14.991 1.00 89.50 83 ARG A N 1
ATOM 679 C CA . ARG A 1 83 ? 17.388 -5.820 -16.318 1.00 89.50 83 ARG A CA 1
ATOM 680 C C . ARG A 1 83 ? 18.076 -4.456 -16.342 1.00 89.50 83 ARG A C 1
ATOM 682 O O . ARG A 1 83 ? 18.531 -4.030 -17.398 1.00 89.50 83 ARG A O 1
ATOM 689 N N . VAL A 1 84 ? 18.199 -3.797 -15.189 1.00 85.44 84 VAL A N 1
ATOM 690 C CA . VAL A 1 84 ? 18.954 -2.544 -15.029 1.00 85.44 84 VAL A CA 1
ATOM 691 C C . VAL A 1 84 ? 20.056 -2.678 -13.968 1.00 85.44 84 VAL A C 1
ATOM 693 O O . VAL A 1 84 ? 19.985 -2.047 -12.910 1.00 85.44 84 VAL A O 1
ATOM 696 N N . PRO A 1 85 ? 21.124 -3.457 -14.235 1.00 83.88 85 PRO A N 1
ATOM 697 C CA . PRO A 1 85 ? 22.153 -3.748 -13.234 1.00 83.88 85 PRO A CA 1
ATOM 698 C C . PRO A 1 85 ? 22.850 -2.490 -12.696 1.00 83.88 85 PRO A C 1
ATOM 700 O O . PRO A 1 85 ? 23.260 -2.470 -11.541 1.00 83.88 85 PRO A O 1
ATOM 703 N N . HIS A 1 86 ? 22.914 -1.414 -13.488 1.00 84.50 86 HIS A N 1
ATOM 704 C CA . HIS A 1 86 ? 23.514 -0.134 -13.088 1.00 84.50 86 HIS A CA 1
ATOM 705 C C . HIS A 1 86 ? 22.697 0.594 -12.005 1.00 84.50 86 HIS A C 1
ATOM 707 O O . HIS A 1 86 ? 23.235 1.415 -11.270 1.00 84.50 86 HIS A O 1
ATOM 713 N N . HIS A 1 87 ? 21.403 0.282 -11.875 1.00 78.50 87 HIS A N 1
ATOM 714 C CA . HIS A 1 87 ? 20.518 0.838 -10.849 1.00 78.50 87 HIS A CA 1
ATOM 715 C C . HIS A 1 87 ? 20.235 -0.144 -9.710 1.00 78.50 87 HIS A C 1
ATOM 717 O O . HIS A 1 87 ? 19.499 0.202 -8.789 1.00 78.50 87 HIS A O 1
ATOM 723 N N . LYS A 1 88 ? 20.813 -1.353 -9.740 1.00 84.00 88 LYS A N 1
ATOM 724 C CA . LYS A 1 88 ? 20.511 -2.424 -8.784 1.00 84.00 88 LYS A CA 1
ATOM 725 C C . LYS A 1 88 ? 20.689 -1.983 -7.335 1.00 84.00 88 LYS A C 1
ATOM 727 O O . LYS A 1 88 ? 19.763 -2.143 -6.554 1.00 84.00 88 LYS A O 1
ATOM 732 N N . GLU A 1 89 ? 21.841 -1.421 -6.979 1.00 84.44 89 GLU A N 1
ATOM 733 C CA . GLU A 1 89 ? 22.118 -0.994 -5.600 1.00 84.44 89 GLU A CA 1
ATOM 734 C C . GLU A 1 89 ? 21.096 0.041 -5.119 1.00 84.44 89 GLU A C 1
ATOM 736 O O . GLU A 1 89 ? 20.465 -0.130 -4.080 1.00 84.44 89 GLU A O 1
ATOM 741 N N . LYS A 1 90 ? 20.839 1.061 -5.940 1.00 81.31 90 LYS A N 1
ATOM 742 C CA . LYS A 1 90 ? 19.845 2.101 -5.661 1.00 81.31 90 LYS A CA 1
ATOM 743 C C . LYS A 1 90 ? 18.434 1.530 -5.484 1.00 81.31 90 LYS A C 1
ATOM 745 O O . LYS A 1 90 ? 17.729 1.915 -4.555 1.00 81.31 90 LYS A O 1
ATOM 750 N N . LEU A 1 91 ? 18.029 0.602 -6.351 1.00 81.25 91 LEU A N 1
ATOM 751 C CA . LEU A 1 91 ? 16.737 -0.081 -6.265 1.00 81.25 91 LEU A CA 1
ATOM 752 C C . LEU A 1 91 ? 16.622 -0.916 -4.987 1.00 81.25 91 LEU A C 1
ATOM 754 O O . LEU A 1 91 ? 15.576 -0.884 -4.345 1.00 81.25 91 LEU A O 1
ATOM 758 N N . MET A 1 92 ? 17.690 -1.614 -4.591 1.00 85.31 92 MET A N 1
ATOM 759 C CA . MET A 1 92 ? 17.716 -2.394 -3.350 1.00 85.31 92 MET A CA 1
ATOM 760 C C . MET A 1 92 ? 17.621 -1.492 -2.118 1.00 85.31 92 MET A C 1
ATOM 762 O O . MET A 1 92 ? 16.847 -1.790 -1.216 1.00 85.31 92 MET A O 1
ATOM 766 N N . THR A 1 93 ? 18.317 -0.353 -2.105 1.00 85.44 93 THR A N 1
ATOM 767 C CA . THR A 1 93 ? 18.216 0.638 -1.021 1.00 85.44 93 THR A CA 1
ATOM 768 C C . THR A 1 93 ? 16.800 1.200 -0.887 1.00 85.44 93 THR A C 1
ATOM 770 O O . THR A 1 93 ? 16.288 1.327 0.226 1.00 85.44 93 THR A O 1
ATOM 773 N N . ILE A 1 94 ? 16.137 1.511 -2.007 1.00 79.06 94 ILE A N 1
ATOM 774 C CA . ILE A 1 94 ? 14.737 1.963 -2.000 1.00 79.06 94 ILE A CA 1
ATOM 775 C C . ILE A 1 94 ? 13.821 0.843 -1.493 1.00 79.06 94 ILE A C 1
ATOM 777 O O . ILE A 1 94 ? 12.990 1.088 -0.623 1.00 79.06 94 ILE A O 1
ATOM 781 N N . ALA A 1 95 ? 13.993 -0.387 -1.982 1.00 81.94 95 ALA A N 1
ATOM 782 C CA . ALA A 1 95 ? 13.201 -1.535 -1.545 1.00 81.94 95 ALA A CA 1
ATOM 783 C C . ALA A 1 95 ? 13.351 -1.812 -0.039 1.00 81.94 95 ALA A C 1
ATOM 785 O O . ALA A 1 95 ? 12.359 -2.093 0.634 1.00 81.94 95 ALA A O 1
ATOM 786 N N . GLU A 1 96 ? 14.566 -1.696 0.502 1.00 84.50 96 GLU A N 1
ATOM 787 C CA . GLU A 1 96 ? 14.827 -1.885 1.930 1.00 84.50 96 GLU A CA 1
ATOM 788 C C . GLU A 1 96 ? 14.147 -0.808 2.774 1.00 84.50 96 GLU A C 1
ATOM 790 O O . GLU A 1 96 ? 13.452 -1.121 3.741 1.00 84.50 96 GLU A O 1
ATOM 795 N N . ARG A 1 97 ? 14.280 0.463 2.372 1.00 83.25 97 ARG A N 1
ATOM 796 C CA . ARG A 1 97 ? 13.613 1.573 3.060 1.00 83.25 97 ARG A CA 1
ATOM 797 C C . ARG A 1 97 ? 12.103 1.359 3.116 1.00 83.25 97 ARG A C 1
ATOM 799 O O . ARG A 1 97 ? 11.513 1.516 4.178 1.00 83.25 97 ARG A O 1
ATOM 806 N N . LEU A 1 98 ? 11.493 0.946 2.009 1.00 80.12 98 LEU A N 1
ATOM 807 C CA . LEU A 1 98 ? 10.054 0.687 1.942 1.00 80.12 98 LEU A CA 1
ATOM 808 C C . LEU A 1 98 ? 9.617 -0.471 2.831 1.00 80.12 98 LEU A C 1
ATOM 810 O O . LEU A 1 98 ? 8.569 -0.394 3.468 1.00 80.12 98 LEU A O 1
ATOM 814 N N . ARG A 1 99 ? 10.423 -1.535 2.909 1.00 81.06 99 ARG A N 1
ATOM 815 C CA . ARG A 1 99 ? 10.158 -2.645 3.828 1.00 81.06 99 ARG A CA 1
ATOM 816 C C . ARG A 1 99 ? 10.183 -2.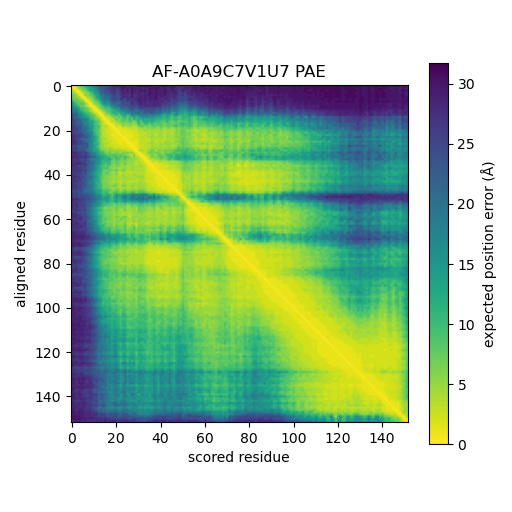166 5.278 1.00 81.06 99 ARG A C 1
ATOM 818 O O . ARG A 1 99 ? 9.298 -2.528 6.050 1.00 81.06 99 ARG A O 1
ATOM 825 N N . GLN A 1 100 ? 11.162 -1.334 5.634 1.00 85.19 100 GLN A N 1
ATOM 826 C CA . GLN A 1 100 ? 11.276 -0.780 6.980 1.00 85.19 100 GLN A CA 1
ATOM 827 C C . GLN A 1 100 ? 10.130 0.186 7.308 1.00 85.19 100 GLN A C 1
ATOM 829 O O . GLN A 1 100 ? 9.568 0.109 8.399 1.00 85.19 100 GLN A O 1
ATOM 834 N N . GLU A 1 101 ? 9.758 1.064 6.373 1.00 83.75 101 GLU A N 1
ATOM 835 C CA . GLU A 1 101 ? 8.601 1.959 6.500 1.00 83.75 101 GLU A CA 1
ATOM 836 C C . GLU A 1 101 ? 7.316 1.149 6.706 1.00 83.75 101 GLU A C 1
ATOM 838 O O . GLU A 1 101 ? 6.611 1.369 7.688 1.00 83.75 101 GLU A O 1
ATOM 843 N N . GLY A 1 102 ? 7.058 0.148 5.859 1.00 82.69 102 GLY A N 1
ATOM 844 C CA . GLY A 1 102 ? 5.892 -0.728 5.984 1.00 82.69 102 GLY A CA 1
ATOM 845 C C . GLY A 1 102 ? 5.854 -1.496 7.307 1.00 82.69 102 GLY A C 1
ATOM 846 O O . GLY A 1 102 ? 4.801 -1.587 7.937 1.00 82.69 102 GLY A O 1
ATOM 847 N N . HIS A 1 103 ? 6.999 -1.998 7.779 1.00 84.56 103 HIS A N 1
ATOM 848 C CA . HIS A 1 103 ? 7.092 -2.667 9.076 1.00 84.56 103 HIS A CA 1
ATOM 849 C C . HIS A 1 103 ? 6.790 -1.716 10.242 1.00 84.56 103 HIS A C 1
ATOM 851 O O . HIS A 1 103 ? 6.005 -2.052 11.129 1.00 84.56 103 HIS A O 1
ATOM 857 N N . ASN A 1 104 ? 7.382 -0.519 10.231 1.00 84.75 104 ASN A N 1
ATOM 858 C CA . ASN A 1 104 ? 7.182 0.482 11.276 1.00 84.75 104 ASN A CA 1
ATOM 859 C C . ASN A 1 104 ? 5.727 0.963 11.320 1.00 84.75 104 ASN A C 1
ATOM 861 O O . ASN A 1 104 ? 5.138 1.018 12.401 1.00 84.75 104 ASN A O 1
ATOM 865 N N . THR A 1 105 ? 5.138 1.256 10.158 1.00 84.56 105 THR A N 1
ATOM 866 C CA . THR A 1 105 ? 3.729 1.642 10.043 1.00 84.56 105 THR A CA 1
ATOM 867 C C . THR A 1 105 ? 2.822 0.520 10.533 1.00 84.56 105 THR A C 1
ATOM 869 O O . THR A 1 105 ? 1.987 0.762 11.399 1.00 84.56 105 THR A O 1
ATOM 872 N N . GLY A 1 106 ? 3.038 -0.723 10.089 1.00 85.94 106 GLY A N 1
ATOM 873 C CA . GLY A 1 106 ? 2.237 -1.869 10.530 1.00 85.94 106 GLY A CA 1
ATOM 874 C C . GLY A 1 106 ? 2.324 -2.120 12.039 1.00 85.94 106 GLY A C 1
ATOM 875 O O . GLY A 1 106 ? 1.315 -2.405 12.684 1.00 85.94 106 GLY A O 1
ATOM 876 N N . LEU A 1 107 ? 3.506 -1.952 12.639 1.00 90.06 107 LEU A N 1
ATOM 877 C CA . LEU A 1 107 ? 3.675 -2.045 14.089 1.00 90.06 107 LEU A CA 1
ATOM 878 C C . LEU A 1 107 ? 2.926 -0.921 14.816 1.00 90.06 107 LEU A C 1
ATOM 880 O O . LEU A 1 107 ? 2.264 -1.169 15.825 1.00 90.06 107 LEU A O 1
ATOM 884 N N . GLN A 1 108 ? 3.028 0.313 14.326 1.00 90.12 108 GLN A N 1
ATOM 885 C CA . GLN A 1 108 ? 2.359 1.461 14.927 1.00 90.12 108 GLN A CA 1
ATOM 886 C C . GLN A 1 108 ? 0.832 1.344 14.823 1.00 90.12 108 GLN A C 1
ATOM 888 O O . GLN A 1 108 ? 0.141 1.548 15.823 1.00 90.12 108 GLN A O 1
ATOM 893 N N . GLU A 1 109 ? 0.309 0.977 13.654 1.00 89.25 109 GLU A N 1
ATOM 894 C CA . GLU A 1 109 ? -1.116 0.727 13.425 1.00 89.25 109 GLU A CA 1
ATOM 895 C C . GLU A 1 109 ? -1.622 -0.424 14.294 1.00 89.25 109 GLU A C 1
ATOM 897 O O . GLU A 1 109 ? -2.641 -0.280 14.968 1.00 89.25 109 GLU A O 1
ATOM 902 N N . GLY A 1 110 ? -0.880 -1.533 14.362 1.00 90.88 110 GLY A N 1
ATOM 903 C CA . GLY A 1 110 ? -1.217 -2.674 15.211 1.00 90.88 110 GLY A CA 1
ATOM 904 C C . GLY A 1 110 ? -1.282 -2.303 16.694 1.00 90.88 110 GLY A C 1
ATOM 905 O O . GLY A 1 110 ? -2.220 -2.692 17.389 1.00 90.88 110 GLY A O 1
ATOM 906 N N . ARG A 1 111 ? -0.338 -1.488 17.180 1.00 93.31 111 ARG A N 1
ATOM 907 C CA . ARG A 1 111 ? -0.354 -0.983 18.562 1.00 93.31 111 ARG A CA 1
ATOM 908 C C . ARG A 1 111 ? -1.530 -0.050 18.820 1.00 93.31 111 ARG A C 1
ATOM 910 O O . ARG A 1 111 ? -2.193 -0.203 19.839 1.00 93.31 111 ARG A O 1
ATOM 917 N N . GLN A 1 112 ? -1.805 0.897 17.924 1.00 90.56 112 GLN A N 1
ATOM 918 C CA . GLN A 1 112 ? -2.945 1.808 18.074 1.00 90.56 112 GLN A CA 1
ATOM 919 C C . GLN A 1 112 ? -4.272 1.050 18.062 1.00 90.56 112 GLN A C 1
ATOM 921 O O . GLN A 1 112 ? -5.118 1.282 18.924 1.00 90.56 112 GLN A O 1
ATOM 926 N N . LYS A 1 113 ? -4.428 0.106 17.129 1.00 91.00 113 LYS A N 1
ATOM 927 C CA . LYS A 1 113 ? -5.609 -0.746 17.028 1.00 91.00 113 LYS A CA 1
ATOM 928 C C . LYS A 1 113 ? -5.792 -1.592 18.286 1.00 91.00 113 LYS A C 1
ATOM 930 O O . LYS A 1 113 ? -6.872 -1.559 18.859 1.00 91.00 113 LYS A O 1
ATOM 935 N N . GLY A 1 114 ? -4.738 -2.249 18.773 1.00 92.19 114 GLY A N 1
ATOM 936 C CA . GLY A 1 114 ? -4.793 -3.046 20.001 1.00 92.19 114 GLY A CA 1
ATOM 937 C C . GLY A 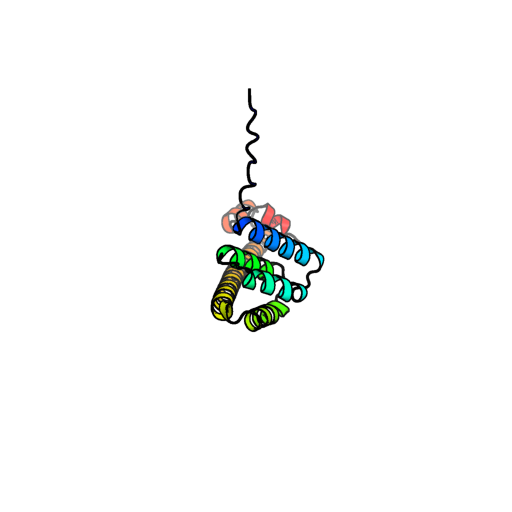1 114 ? -5.143 -2.215 21.240 1.00 92.19 114 GLY A C 1
ATOM 938 O O . GLY A 1 114 ? -6.023 -2.595 22.007 1.00 92.19 114 GLY A O 1
ATOM 939 N N . THR A 1 115 ? -4.525 -1.042 21.409 1.00 92.06 115 THR A N 1
ATOM 940 C CA . THR A 1 115 ? -4.862 -0.122 22.509 1.00 92.06 115 THR A CA 1
ATOM 941 C C . THR A 1 115 ? -6.318 0.334 22.430 1.00 92.06 115 THR A C 1
ATOM 943 O O . THR A 1 115 ? -7.015 0.353 23.443 1.00 92.06 115 THR A O 1
ATOM 946 N N . LYS A 1 116 ? -6.801 0.676 21.230 1.00 91.00 116 LYS A N 1
ATOM 947 C CA . LYS A 1 116 ? -8.185 1.112 21.017 1.00 91.00 116 LYS A CA 1
ATOM 948 C C . LYS A 1 116 ? -9.189 -0.017 21.258 1.00 91.00 116 LYS A C 1
ATOM 950 O O . LYS A 1 116 ? -10.211 0.204 21.901 1.00 91.00 116 LYS A O 1
ATOM 955 N N . GLU A 1 117 ? -8.901 -1.225 20.784 1.00 92.31 117 GLU A N 1
ATOM 956 C CA . GLU A 1 117 ? -9.731 -2.412 21.017 1.00 92.31 117 GLU A CA 1
ATOM 957 C C . GLU A 1 117 ? -9.830 -2.753 22.506 1.00 92.31 117 GLU A C 1
ATOM 959 O O . GLU A 1 117 ? -10.922 -3.052 22.995 1.00 92.31 117 GLU A O 1
ATOM 964 N N . GLU A 1 118 ? -8.723 -2.643 23.242 1.00 93.31 118 GLU A N 1
ATOM 965 C CA . GLU A 1 118 ? -8.699 -2.868 24.685 1.00 93.31 118 GLU A CA 1
ATOM 966 C C . GLU A 1 118 ? -9.468 -1.782 25.448 1.00 93.31 118 GLU A C 1
ATOM 968 O O . GLU A 1 118 ? -10.288 -2.102 26.311 1.00 93.31 118 GLU A O 1
ATOM 973 N N . ALA A 1 119 ? -9.301 -0.506 25.084 1.00 93.12 119 ALA A N 1
ATOM 974 C CA . ALA A 1 119 ? -10.083 0.589 25.658 1.00 93.12 119 ALA A CA 1
ATOM 975 C C . ALA A 1 119 ? -11.592 0.379 25.438 1.00 93.12 119 ALA A C 1
ATOM 977 O O . ALA A 1 119 ? -12.383 0.520 26.372 1.00 93.12 119 ALA A O 1
ATOM 978 N N . LEU A 1 120 ? -11.998 -0.043 24.235 1.00 93.50 120 LEU A N 1
ATOM 979 C CA . LEU A 1 120 ? -13.390 -0.379 23.922 1.00 93.50 120 LEU A CA 1
ATOM 980 C C . LEU A 1 120 ? -13.885 -1.590 24.722 1.00 93.50 120 LEU A C 1
ATOM 982 O O . LEU A 1 120 ? -15.030 -1.613 25.179 1.00 93.50 120 LEU A O 1
ATOM 986 N N . ARG A 1 121 ? -13.039 -2.608 24.920 1.00 93.44 121 ARG A N 1
ATOM 987 C CA . ARG A 1 121 ? -13.363 -3.781 25.745 1.00 93.44 121 ARG A CA 1
ATOM 988 C C . ARG A 1 121 ? -13.630 -3.376 27.193 1.00 93.44 121 ARG A C 1
ATOM 990 O O . ARG A 1 121 ? -14.633 -3.811 27.760 1.00 93.44 121 ARG A O 1
ATOM 997 N N . ILE A 1 122 ? -12.777 -2.523 27.760 1.00 93.25 122 ILE A N 1
ATOM 998 C CA . ILE A 1 122 ? -12.935 -1.975 29.110 1.00 93.25 122 ILE A CA 1
ATOM 999 C C . ILE A 1 122 ? -14.210 -1.128 29.190 1.00 93.25 122 ILE A C 1
ATOM 1001 O O . ILE A 1 122 ? -15.033 -1.376 30.070 1.00 93.25 122 ILE A O 1
ATOM 1005 N N . ALA A 1 123 ? -14.439 -0.215 28.239 1.00 93.56 123 ALA A N 1
ATOM 1006 C CA . ALA A 1 123 ? -15.644 0.616 28.185 1.00 93.56 123 ALA A CA 1
ATOM 1007 C C . ALA A 1 123 ? -16.930 -0.226 28.218 1.00 93.56 123 ALA A C 1
ATOM 1009 O O . ALA A 1 123 ? -17.829 0.034 29.018 1.00 93.56 123 ALA A O 1
ATOM 1010 N N . ARG A 1 124 ? -16.993 -1.304 27.422 1.00 91.25 124 ARG A N 1
ATOM 1011 C CA . ARG A 1 124 ? -18.133 -2.237 27.422 1.00 91.25 124 ARG A CA 1
ATOM 1012 C C . ARG A 1 124 ? -18.331 -2.930 28.769 1.00 91.25 124 ARG A C 1
ATOM 1014 O O . ARG A 1 124 ? -19.467 -3.073 29.216 1.00 91.25 124 ARG A O 1
ATOM 1021 N N . MET A 1 125 ? -17.252 -3.359 29.426 1.00 93.00 125 MET A N 1
ATOM 1022 C CA . MET A 1 125 ? -17.344 -3.963 30.761 1.00 93.00 125 MET A CA 1
ATOM 1023 C C . MET A 1 125 ? -17.852 -2.966 31.804 1.00 93.00 125 MET A C 1
ATOM 1025 O O . MET A 1 125 ? -18.687 -3.326 32.633 1.00 93.00 125 MET A O 1
ATOM 1029 N N . MET A 1 126 ? -17.376 -1.722 31.750 1.00 93.56 126 MET A N 1
ATOM 1030 C CA . MET A 1 126 ? -17.796 -0.651 32.651 1.00 93.56 126 MET A CA 1
ATOM 1031 C C . MET A 1 126 ? -19.289 -0.344 32.499 1.00 93.56 126 MET A C 1
ATOM 1033 O O . MET A 1 126 ? -20.013 -0.359 33.493 1.00 93.56 126 MET A O 1
ATOM 1037 N N . LEU A 1 127 ? -19.7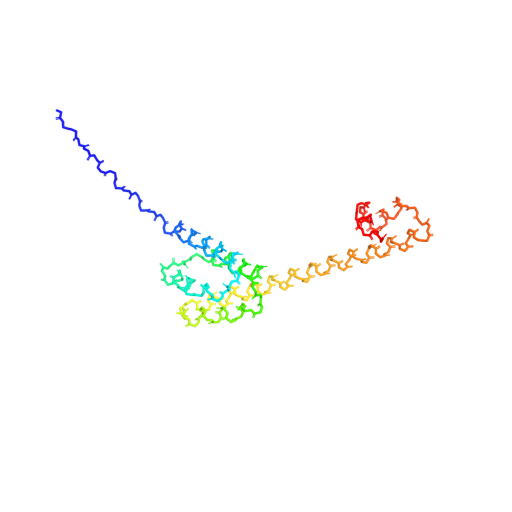66 -0.173 31.261 1.00 92.88 127 LEU A N 1
ATOM 1038 C CA . LEU A 1 127 ? -21.187 0.038 30.965 1.00 92.88 127 LEU A CA 1
ATOM 1039 C C . LEU A 1 127 ? -22.047 -1.141 31.441 1.00 92.88 127 LEU A C 1
ATOM 1041 O O . LEU A 1 127 ? -23.058 -0.941 32.107 1.00 92.88 127 LEU A O 1
ATOM 1045 N N . LYS A 1 128 ? -21.615 -2.384 31.182 1.00 92.69 128 LYS A N 1
ATOM 1046 C CA . LYS A 1 128 ? -22.315 -3.595 31.652 1.00 92.69 128 LYS A CA 1
ATOM 1047 C C . LYS A 1 128 ? -22.371 -3.694 33.180 1.00 92.69 128 LYS A C 1
ATOM 1049 O O . LYS A 1 128 ? -23.301 -4.283 33.720 1.00 92.69 128 LYS A O 1
ATOM 1054 N N . SER A 1 129 ? -21.386 -3.121 33.866 1.00 93.56 129 SER A N 1
ATOM 1055 C CA . SER A 1 129 ? -21.320 -3.070 35.330 1.00 93.56 129 SER A CA 1
ATOM 1056 C C . SER A 1 129 ? -22.119 -1.898 35.919 1.00 93.56 129 SER A C 1
ATOM 1058 O O . SER A 1 129 ? -22.094 -1.696 37.129 1.00 93.56 129 SER A O 1
ATOM 1060 N N . GLY A 1 130 ? -22.822 -1.126 35.081 1.00 92.12 130 GLY A N 1
ATOM 1061 C CA . GLY A 1 130 ? -23.667 -0.005 35.493 1.00 92.12 130 GLY A CA 1
ATOM 1062 C C . GLY A 1 130 ? -22.921 1.316 35.689 1.00 92.12 130 GLY A C 1
ATOM 1063 O O . GLY A 1 130 ? -23.470 2.232 36.296 1.00 92.12 130 GLY A O 1
ATOM 1064 N N . ILE A 1 131 ? -21.682 1.441 35.198 1.00 94.00 131 ILE A N 1
ATOM 1065 C CA . ILE A 1 131 ? -20.965 2.721 35.224 1.00 94.00 131 ILE A CA 1
ATOM 1066 C C . ILE A 1 131 ? -21.580 3.652 34.176 1.00 94.00 131 ILE A C 1
ATOM 1068 O O . ILE A 1 131 ? -21.721 3.285 33.011 1.00 94.00 131 ILE A O 1
ATOM 1072 N N . GLU A 1 132 ? -21.930 4.864 34.605 1.00 93.88 132 GLU A N 1
ATOM 1073 C CA . GLU A 1 132 ? -22.521 5.902 33.754 1.00 93.88 132 GLU A CA 1
ATOM 1074 C C . GLU A 1 132 ? -21.633 6.231 32.548 1.00 93.88 132 GLU A C 1
ATOM 1076 O O . GLU A 1 132 ? -20.411 6.343 32.675 1.00 93.88 132 GLU A O 1
ATOM 1081 N N . CYS A 1 133 ? -22.258 6.440 31.386 1.00 90.44 133 CYS A N 1
ATOM 1082 C CA . CYS A 1 133 ? -21.561 6.675 30.121 1.00 90.44 133 CYS A CA 1
ATOM 1083 C C . CYS A 1 133 ? -20.579 7.855 30.204 1.00 90.44 133 CYS A C 1
ATOM 1085 O O . CYS A 1 133 ? -19.423 7.702 29.819 1.00 90.44 133 CYS A O 1
ATOM 1087 N N . ASP A 1 134 ? -20.978 8.969 30.825 1.00 93.69 134 ASP A N 1
ATOM 1088 C CA . ASP A 1 134 ? -20.118 10.147 31.008 1.00 93.69 134 ASP A CA 1
ATOM 1089 C C . ASP A 1 134 ? -18.822 9.813 31.761 1.00 93.69 134 ASP A C 1
ATOM 1091 O O . ASP A 1 134 ? -17.736 10.260 31.389 1.00 93.69 134 ASP A O 1
ATOM 1095 N N . LYS A 1 135 ? -18.904 8.957 32.788 1.00 93.31 135 LYS A N 1
ATOM 1096 C CA . LYS A 1 135 ? -17.727 8.488 33.535 1.00 93.31 135 LYS A CA 1
ATOM 1097 C C . LYS A 1 135 ? -16.859 7.562 32.688 1.00 93.31 135 LYS A C 1
ATOM 1099 O O . LYS A 1 135 ? -15.636 7.631 32.775 1.00 93.31 135 LYS A O 1
ATOM 1104 N N . VAL A 1 136 ? -17.467 6.714 31.858 1.00 93.12 136 VAL A N 1
ATOM 1105 C CA . VAL A 1 136 ? -16.737 5.826 30.939 1.00 93.12 136 VAL A CA 1
ATOM 1106 C C . VAL A 1 136 ? -15.957 6.626 29.897 1.00 93.12 136 VAL A C 1
ATOM 1108 O O . VAL A 1 136 ? -14.786 6.317 29.673 1.00 93.12 136 VAL A O 1
ATOM 1111 N N . LEU A 1 137 ? -16.551 7.671 29.312 1.00 93.06 137 LEU A N 1
ATOM 1112 C CA . LEU A 1 137 ? -15.882 8.558 28.351 1.00 93.06 137 LEU A CA 1
ATOM 1113 C C . LEU A 1 137 ? -14.635 9.204 28.971 1.00 93.06 137 LEU A C 1
ATOM 1115 O O . LEU A 1 137 ? -13.552 9.148 28.394 1.00 93.06 137 LEU A O 1
ATOM 1119 N N . VAL A 1 138 ? -14.760 9.733 30.193 1.00 93.12 138 VAL A N 1
ATOM 1120 C CA . VAL A 1 138 ? -13.639 10.359 30.917 1.00 93.12 138 VAL A CA 1
ATOM 1121 C C . VAL A 1 138 ? -12.536 9.351 31.252 1.00 93.12 138 VAL A C 1
ATOM 1123 O O . VAL A 1 138 ? -11.359 9.659 31.093 1.00 93.12 138 VAL A O 1
ATOM 1126 N N . ILE A 1 139 ? -12.892 8.147 31.710 1.00 90.62 139 ILE A N 1
ATOM 1127 C CA . ILE A 1 139 ? -11.915 7.142 32.162 1.00 90.62 139 ILE A CA 1
ATOM 1128 C C . ILE A 1 139 ? -11.184 6.485 30.988 1.00 90.62 139 ILE A C 1
ATOM 1130 O O . ILE A 1 139 ? -9.989 6.213 31.077 1.00 90.62 139 ILE A O 1
ATOM 1134 N N . THR A 1 140 ? -11.895 6.203 29.898 1.00 89.31 140 THR A N 1
ATOM 1135 C CA . THR A 1 140 ? -11.329 5.488 28.743 1.00 89.31 140 THR A CA 1
ATOM 1136 C C . THR A 1 140 ? -10.730 6.424 27.699 1.00 89.31 140 THR A 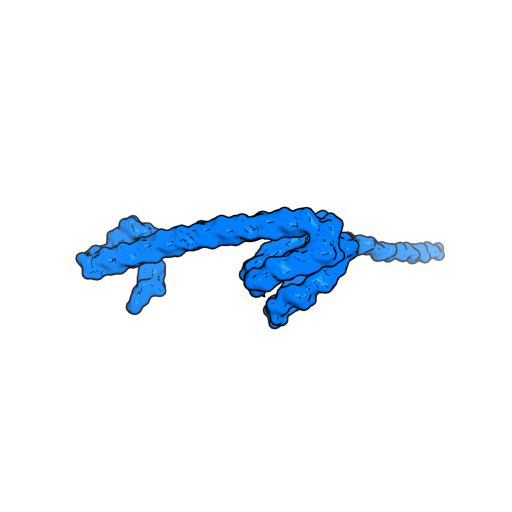C 1
ATOM 1138 O O . THR A 1 140 ? -9.976 5.967 26.843 1.00 89.31 140 THR A O 1
ATOM 1141 N N . GLY A 1 141 ? -11.048 7.723 27.761 1.00 90.19 141 GLY A N 1
ATOM 1142 C CA . GLY A 1 141 ? -10.639 8.713 26.765 1.00 90.19 141 GLY A CA 1
ATOM 1143 C C . GLY A 1 141 ? -11.281 8.502 25.390 1.00 90.19 141 GLY A C 1
ATOM 1144 O O . GLY A 1 141 ? -10.848 9.120 24.421 1.00 90.19 141 GLY A O 1
ATOM 1145 N N . LEU A 1 142 ? -12.279 7.619 25.294 1.00 91.12 142 LEU A N 1
ATOM 1146 C CA . LEU A 1 142 ? -13.024 7.352 24.071 1.00 91.12 142 LEU A CA 1
ATOM 1147 C C . LEU A 1 142 ? -14.119 8.396 23.874 1.00 91.12 142 LEU A C 1
ATOM 1149 O O . LEU A 1 142 ? -14.701 8.901 24.834 1.00 91.12 142 LEU A O 1
ATOM 1153 N N . SER A 1 143 ? -14.437 8.671 22.617 1.00 90.69 143 SER A N 1
ATOM 1154 C CA . SER A 1 143 ? -15.624 9.437 22.245 1.00 90.69 143 SER A CA 1
ATOM 1155 C C . SER A 1 143 ? -16.891 8.577 22.280 1.00 90.69 143 SER A C 1
ATOM 1157 O O . SER A 1 143 ? -16.846 7.348 22.176 1.00 90.69 143 SER A O 1
ATOM 1159 N N . LEU A 1 144 ? -18.046 9.239 22.386 1.00 87.44 144 LEU A N 1
ATOM 1160 C CA . LEU A 1 144 ? -19.346 8.569 22.345 1.00 87.44 144 LEU A CA 1
ATOM 1161 C C . LEU A 1 144 ? -19.531 7.805 21.028 1.00 87.44 144 LEU A C 1
ATOM 1163 O O . LEU A 1 144 ? -19.952 6.650 21.045 1.00 87.44 144 LEU A O 1
ATOM 1167 N N . ASP A 1 145 ? -19.123 8.408 19.911 1.00 88.69 145 ASP A N 1
ATOM 1168 C CA . ASP A 1 145 ? -19.200 7.791 18.586 1.00 88.69 145 ASP A CA 1
ATOM 1169 C C . ASP A 1 145 ? -18.367 6.507 18.501 1.00 88.69 145 ASP A C 1
ATOM 1171 O O . ASP A 1 145 ? -18.810 5.523 17.917 1.00 88.69 145 ASP A O 1
ATOM 1175 N N . GLU A 1 146 ? -17.183 6.463 19.118 1.00 86.94 146 GLU A N 1
ATOM 1176 C CA . GLU A 1 146 ? -16.336 5.264 19.122 1.00 86.94 146 GLU A CA 1
ATOM 1177 C C . GLU A 1 146 ? -16.951 4.103 19.909 1.00 86.94 146 GLU A C 1
ATOM 1179 O O . GLU A 1 146 ? -16.821 2.945 19.498 1.00 86.94 146 GLU A O 1
ATOM 1184 N N . ILE A 1 147 ? -17.628 4.413 21.018 1.00 84.12 147 ILE A N 1
ATOM 1185 C CA . ILE A 1 147 ? -18.359 3.438 21.835 1.00 84.12 147 ILE A CA 1
ATOM 1186 C C . ILE A 1 147 ? -19.615 2.955 21.091 1.00 84.12 147 ILE A C 1
ATOM 1188 O O . ILE A 1 147 ? -19.887 1.753 21.055 1.00 84.12 147 ILE A O 1
ATOM 1192 N N . MET A 1 148 ? -20.360 3.866 20.460 1.00 80.25 148 MET A N 1
ATOM 1193 C CA . MET A 1 148 ? -21.603 3.550 19.749 1.00 80.25 148 MET A CA 1
ATOM 1194 C C . MET A 1 148 ? -21.360 2.795 18.437 1.00 80.25 148 MET A C 1
ATOM 1196 O O . MET A 1 148 ? -22.039 1.808 18.172 1.00 80.25 148 MET A O 1
ATOM 1200 N N . ALA A 1 149 ? -20.354 3.183 17.651 1.00 76.38 149 ALA A N 1
ATOM 1201 C CA . ALA A 1 149 ? -20.004 2.524 16.389 1.00 76.38 149 ALA A CA 1
ATOM 1202 C C . ALA A 1 149 ? -19.498 1.080 16.568 1.00 76.38 149 ALA A C 1
ATOM 1204 O O . ALA A 1 149 ? -19.460 0.322 15.603 1.00 76.38 149 ALA A O 1
ATOM 1205 N N . ASN A 1 150 ? -19.110 0.699 17.790 1.00 63.22 150 ASN A N 1
ATOM 1206 C CA . ASN A 1 150 ? -18.686 -0.656 18.156 1.00 63.22 150 ASN A CA 1
ATOM 1207 C C . ASN A 1 150 ? -19.595 -1.295 19.224 1.00 63.22 150 ASN A C 1
ATOM 1209 O O . ASN A 1 150 ? -19.146 -2.171 19.979 1.00 63.22 150 ASN A O 1
ATOM 1213 N N . SER A 1 151 ? -20.850 -0.847 19.316 1.00 57.09 151 SER A N 1
ATOM 1214 C CA . SER A 1 151 ? -21.896 -1.551 20.062 1.00 57.09 151 SER A CA 1
ATOM 1215 C C . SER A 1 151 ? -22.404 -2.741 19.229 1.00 57.09 151 SER A C 1
ATOM 1217 O O . SER A 1 151 ? -22.622 -2.556 18.032 1.00 57.09 151 SER A O 1
ATOM 1219 N N . PRO A 1 152 ? -22.524 -3.956 19.801 1.00 54.75 152 PRO A N 1
ATOM 1220 C CA . PRO A 1 152 ? -23.106 -5.105 19.106 1.00 54.75 152 PRO A CA 1
ATOM 1221 C C . PRO A 1 152 ? -24.599 -4.924 18.811 1.00 54.75 152 PRO A C 1
ATOM 1223 O O . PRO A 1 152 ? -25.270 -4.198 19.581 1.00 54.75 152 PRO A O 1
#

Foldseek 3Di:
DDDDPDDPDPDPDDPVVVLLVLLVVLLVVCVVPLDLQVSLVSVLVSVVVDDPDLVSVLVSLLSCCVRHDVVCSVVSLVSNCVSVVVCNVVSVVSVVVSVVVVVVVVVVVVVVVVLLVVLLVVLVVCVVVVNDNVVSCVVSVDDPCSNVVPDD